Protein AF-A0A973FZB0-F1 (afdb_monomer_lite)

Structure (mmCIF, N/CA/C/O backbone):
data_AF-A0A973FZB0-F1
#
_entry.id   AF-A0A973FZB0-F1
#
loop_
_atom_site.group_PDB
_atom_site.id
_atom_site.type_symbol
_atom_site.label_atom_id
_atom_site.label_alt_id
_atom_site.label_comp_id
_atom_site.label_asym_id
_atom_site.label_entity_id
_atom_site.label_seq_id
_atom_site.pdbx_PDB_ins_code
_atom_site.Cartn_x
_atom_site.Cartn_y
_atom_site.Cartn_z
_atom_site.occupancy
_atom_site.B_iso_or_equiv
_atom_site.auth_seq_id
_atom_site.auth_comp_id
_atom_site.auth_asym_id
_atom_site.auth_atom_id
_atom_site.pdbx_PDB_model_num
ATOM 1 N N . MET A 1 1 ? -22.111 3.577 -3.383 1.00 82.19 1 MET A N 1
ATOM 2 C CA . MET A 1 1 ? -21.383 4.850 -3.561 1.00 82.19 1 MET A CA 1
ATOM 3 C C . MET A 1 1 ? -20.052 4.726 -2.842 1.00 82.19 1 MET A C 1
ATOM 5 O O . MET A 1 1 ? -20.058 4.265 -1.708 1.00 82.19 1 MET A O 1
ATOM 9 N N . SER A 1 2 ? -18.945 5.059 -3.497 1.00 91.62 2 SER A N 1
ATOM 10 C CA . SER A 1 2 ? -17.593 5.027 -2.928 1.00 91.62 2 SER A CA 1
ATOM 11 C C . SER A 1 2 ? -17.094 6.454 -2.695 1.00 91.62 2 SER A C 1
ATOM 13 O O . SER A 1 2 ? -17.331 7.338 -3.514 1.00 91.62 2 SER A O 1
ATOM 15 N N . LEU A 1 3 ? -16.424 6.681 -1.564 1.00 96.94 3 LEU A N 1
ATOM 16 C CA . LEU A 1 3 ? -15.695 7.917 -1.287 1.00 96.94 3 LEU A CA 1
ATOM 17 C C . LEU A 1 3 ? -14.242 7.720 -1.727 1.00 96.94 3 LEU A C 1
ATOM 19 O O . LEU A 1 3 ? -13.612 6.754 -1.305 1.00 96.94 3 LEU A O 1
ATOM 23 N N . VAL A 1 4 ? -13.715 8.634 -2.542 1.00 98.00 4 VAL A N 1
ATOM 24 C CA . VAL A 1 4 ? -12.314 8.616 -2.987 1.00 98.00 4 VAL A CA 1
ATOM 25 C C . VAL A 1 4 ? -11.580 9.790 -2.351 1.00 98.00 4 VAL A C 1
ATOM 27 O O . VAL A 1 4 ? -12.033 10.930 -2.447 1.00 98.00 4 VAL A O 1
ATOM 30 N N . LEU A 1 5 ? -10.455 9.506 -1.696 1.00 98.00 5 LEU A N 1
ATOM 31 C CA . LEU A 1 5 ? -9.609 10.496 -1.032 1.00 98.00 5 LEU A CA 1
ATOM 32 C C . LEU A 1 5 ? -8.213 10.475 -1.656 1.00 98.00 5 LEU A C 1
ATOM 34 O O . LEU A 1 5 ? -7.627 9.408 -1.815 1.00 98.00 5 LEU A O 1
ATOM 38 N N . ALA A 1 6 ? -7.669 11.651 -1.965 1.00 98.25 6 ALA A N 1
ATOM 39 C CA . ALA A 1 6 ? -6.297 11.804 -2.437 1.00 98.25 6 ALA A CA 1
ATOM 40 C C . ALA A 1 6 ? -5.509 12.680 -1.456 1.00 98.25 6 ALA A C 1
ATOM 42 O O . ALA A 1 6 ? -5.913 13.802 -1.146 1.00 98.25 6 ALA A O 1
ATOM 43 N N . VAL A 1 7 ? -4.387 12.161 -0.951 1.00 98.12 7 VAL A N 1
ATOM 44 C CA . VAL A 1 7 ? -3.570 12.823 0.075 1.00 98.12 7 VAL A CA 1
ATOM 45 C C . VAL A 1 7 ? -2.278 13.344 -0.554 1.00 98.12 7 VAL A C 1
ATOM 47 O O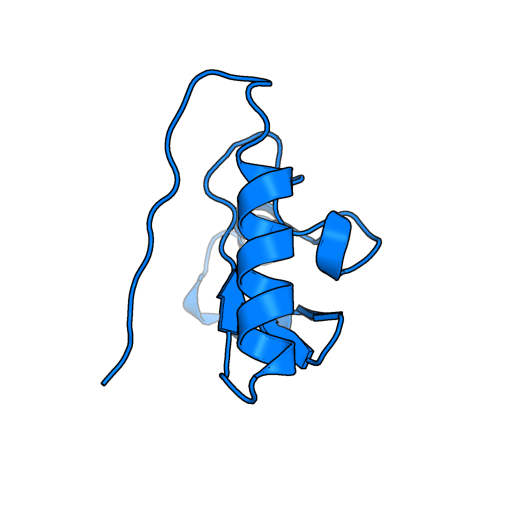 . VAL A 1 7 ? -1.416 12.572 -0.966 1.00 98.12 7 VAL A O 1
ATOM 50 N N . TYR A 1 8 ? -2.130 14.670 -0.599 1.00 97.81 8 TYR A N 1
ATOM 51 C CA . TYR A 1 8 ? -0.970 15.366 -1.169 1.00 97.81 8 TYR A CA 1
ATOM 52 C C . TYR A 1 8 ? -0.138 16.077 -0.098 1.00 97.81 8 TYR A C 1
ATOM 54 O O . TYR A 1 8 ? -0.547 16.222 1.052 1.00 97.81 8 TYR A O 1
ATOM 62 N N . GLY A 1 9 ? 1.061 16.521 -0.480 1.00 96.75 9 GLY A N 1
ATOM 63 C CA . GLY A 1 9 ? 1.977 17.238 0.404 1.00 96.75 9 GLY A CA 1
ATOM 64 C C . GLY A 1 9 ? 3.448 16.959 0.104 1.00 96.75 9 GLY A C 1
ATOM 65 O O . GLY A 1 9 ? 3.793 16.032 -0.637 1.00 96.75 9 GLY A O 1
ATOM 66 N N . LYS A 1 10 ? 4.329 17.756 0.716 1.00 96.62 10 LYS A N 1
ATOM 67 C CA . LYS A 1 10 ? 5.789 17.653 0.566 1.00 96.62 10 LYS A CA 1
ATOM 68 C C . LYS A 1 10 ? 6.308 16.249 0.926 1.00 96.62 10 LYS A C 1
ATOM 70 O O . LYS A 1 10 ? 5.692 15.510 1.700 1.00 96.62 10 LYS A O 1
ATOM 75 N N . GLY A 1 11 ? 7.458 15.866 0.372 1.00 95.75 11 GLY A N 1
ATOM 76 C CA . GLY A 1 11 ? 8.199 14.686 0.828 1.00 95.75 11 GLY A CA 1
ATOM 77 C C . GLY A 1 11 ? 8.479 14.758 2.335 1.00 95.75 11 GLY A C 1
ATOM 78 O O . GLY A 1 11 ? 8.856 15.812 2.845 1.00 95.75 11 GLY A O 1
ATOM 79 N N . GLY A 1 12 ? 8.234 13.661 3.054 1.00 95.44 12 GLY A N 1
ATOM 80 C CA . GLY A 1 12 ? 8.470 13.573 4.500 1.00 95.44 12 GLY A CA 1
ATOM 81 C C . GLY A 1 12 ? 7.443 14.267 5.406 1.00 95.44 12 GLY A C 1
ATOM 82 O O . GLY A 1 12 ? 7.599 14.208 6.617 1.00 95.44 12 GLY A O 1
ATOM 83 N N . ILE A 1 13 ? 6.375 14.879 4.873 1.00 97.88 13 ILE A N 1
ATOM 84 C CA . ILE A 1 13 ? 5.371 15.587 5.700 1.00 97.88 13 ILE A CA 1
ATOM 85 C C . ILE A 1 13 ? 4.425 14.653 6.483 1.00 97.88 13 ILE A C 1
ATOM 87 O O . ILE A 1 13 ? 3.628 15.123 7.284 1.00 97.88 13 ILE A O 1
ATOM 91 N N . GLY A 1 14 ? 4.484 13.339 6.234 1.00 97.44 14 GLY A N 1
ATOM 92 C CA . GLY A 1 14 ? 3.641 12.345 6.913 1.00 97.44 14 GLY A CA 1
ATOM 93 C C . GLY A 1 14 ? 2.429 11.840 6.121 1.00 97.44 14 GLY A C 1
ATOM 94 O O . GLY A 1 14 ? 1.530 11.267 6.721 1.00 97.44 14 GLY A O 1
ATOM 95 N N . LYS A 1 15 ? 2.392 11.993 4.786 1.00 98.31 15 LYS A N 1
ATOM 96 C CA . LYS A 1 15 ? 1.269 11.525 3.938 1.00 98.31 15 LYS A CA 1
ATOM 97 C C . LYS A 1 15 ? 0.894 10.058 4.175 1.00 98.31 15 LYS A C 1
ATOM 99 O O . LYS A 1 15 ? -0.274 9.769 4.417 1.00 98.31 15 LYS A O 1
ATOM 104 N N . SER A 1 16 ? 1.873 9.153 4.128 1.00 97.75 16 SER A N 1
ATOM 105 C CA . SER A 1 16 ? 1.667 7.713 4.339 1.00 97.75 16 SER A CA 1
ATOM 106 C C . SER A 1 16 ? 1.154 7.427 5.751 1.00 97.75 16 SER A C 1
ATOM 108 O O . SER A 1 16 ? 0.182 6.698 5.922 1.00 97.75 16 SER A O 1
ATOM 110 N N . THR A 1 17 ? 1.730 8.090 6.760 1.00 98.19 17 THR A N 1
ATOM 111 C CA . THR A 1 17 ? 1.297 7.989 8.161 1.00 98.19 17 THR A CA 1
ATOM 112 C C . THR A 1 17 ? -0.158 8.417 8.332 1.00 98.19 17 THR A C 1
ATOM 114 O O . THR A 1 17 ? -0.946 7.702 8.950 1.00 98.19 17 THR A O 1
ATOM 117 N N . THR A 1 18 ? -0.537 9.567 7.773 1.00 98.50 18 THR A N 1
ATOM 118 C CA . THR A 1 18 ? -1.912 10.070 7.833 1.00 98.50 18 THR A CA 1
ATOM 119 C C . THR A 1 18 ? -2.869 9.155 7.074 1.00 98.50 18 THR A C 1
ATOM 121 O O . THR A 1 18 ? -3.920 8.814 7.608 1.00 98.50 18 THR A O 1
ATOM 124 N N . SER A 1 19 ? -2.495 8.710 5.873 1.00 98.50 19 SER A N 1
ATOM 125 C CA . SER A 1 19 ? -3.335 7.844 5.033 1.00 98.50 19 SER A CA 1
ATOM 126 C C . SER A 1 19 ? -3.612 6.504 5.714 1.00 98.50 19 SER A C 1
ATOM 128 O O . SER A 1 19 ? -4.773 6.140 5.862 1.00 98.50 19 SER A O 1
ATOM 130 N N . ALA A 1 20 ? -2.581 5.841 6.249 1.00 98.25 20 ALA A N 1
ATOM 131 C CA . ALA A 1 20 ? -2.722 4.587 6.989 1.00 98.25 20 ALA A CA 1
ATOM 132 C C . ALA A 1 20 ? -3.661 4.708 8.200 1.00 98.25 20 ALA A C 1
ATOM 134 O O . ALA A 1 20 ? -4.511 3.848 8.423 1.00 98.25 20 ALA A O 1
ATOM 135 N N . ASN A 1 21 ? -3.552 5.798 8.967 1.00 98.56 21 ASN A N 1
ATOM 136 C CA . ASN A 1 21 ? -4.410 6.013 10.134 1.00 98.56 21 ASN A CA 1
ATOM 137 C C . ASN A 1 21 ? -5.853 6.379 9.754 1.00 98.56 21 ASN A C 1
ATOM 139 O O . ASN A 1 21 ? -6.782 5.949 10.437 1.00 98.56 21 ASN A O 1
ATOM 143 N N . ILE A 1 22 ? -6.068 7.124 8.663 1.00 98.50 22 ILE A N 1
ATOM 144 C CA . ILE A 1 22 ? -7.414 7.363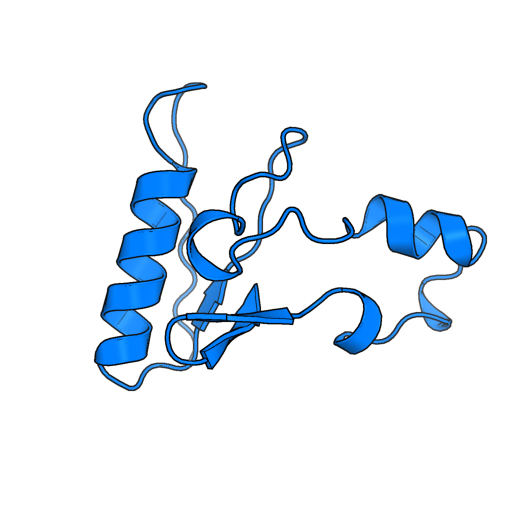 8.117 1.00 98.50 22 ILE A CA 1
ATOM 145 C C . ILE A 1 22 ? -8.036 6.033 7.679 1.00 98.50 22 ILE A C 1
ATOM 147 O O . ILE A 1 22 ? -9.169 5.739 8.062 1.00 98.50 22 ILE A O 1
ATOM 151 N N . SER A 1 23 ? -7.288 5.210 6.941 1.00 98.62 23 SER A N 1
ATOM 152 C CA . SER A 1 23 ? -7.728 3.884 6.500 1.00 98.62 23 SER A CA 1
ATOM 153 C C . SER A 1 23 ? -8.103 2.989 7.681 1.00 98.62 23 SER A C 1
ATOM 155 O O . SER A 1 23 ? -9.197 2.428 7.701 1.00 98.62 23 SER A O 1
ATOM 157 N N . ALA A 1 24 ? -7.256 2.931 8.713 1.00 98.56 24 ALA A N 1
ATOM 158 C CA . ALA A 1 24 ? -7.532 2.200 9.949 1.00 98.56 24 ALA A CA 1
ATOM 159 C C . ALA A 1 24 ? -8.787 2.710 10.666 1.00 98.56 24 ALA A C 1
ATOM 161 O O . ALA A 1 24 ? -9.642 1.914 11.053 1.00 98.56 24 ALA A O 1
ATOM 162 N N . ALA A 1 25 ? -8.947 4.028 10.806 1.00 98.62 25 ALA A N 1
ATOM 163 C CA . ALA A 1 25 ? -10.117 4.613 11.452 1.00 98.62 25 ALA A CA 1
ATOM 164 C C . ALA A 1 25 ? -11.422 4.305 10.697 1.00 98.62 25 ALA A C 1
ATOM 166 O O . ALA A 1 25 ? -12.452 4.059 11.327 1.00 98.62 25 ALA A O 1
ATOM 167 N N . LEU A 1 26 ? -11.392 4.305 9.361 1.00 98.44 26 LEU A N 1
ATOM 168 C CA . LEU A 1 26 ? -12.539 3.952 8.522 1.00 98.44 26 LEU A CA 1
ATOM 169 C C . LEU A 1 26 ? -12.862 2.454 8.609 1.00 98.44 26 LEU A C 1
ATOM 171 O O . LEU A 1 26 ? -14.025 2.097 8.807 1.00 98.44 26 LEU A O 1
ATOM 175 N N . ALA A 1 27 ? -11.850 1.588 8.538 1.00 98.38 27 ALA A N 1
ATOM 176 C CA . ALA A 1 27 ? -12.022 0.141 8.654 1.00 98.38 27 ALA A CA 1
ATOM 177 C C . ALA A 1 27 ? -12.589 -0.267 10.022 1.00 98.38 27 ALA A C 1
ATOM 179 O O . ALA A 1 27 ? -13.556 -1.022 10.096 1.00 98.38 27 ALA A O 1
ATOM 180 N N . LEU A 1 28 ? -12.083 0.322 11.113 1.00 98.44 28 LEU A N 1
ATOM 181 C CA . LEU A 1 28 ? -12.616 0.114 12.466 1.00 98.44 28 LEU A CA 1
ATOM 182 C C . LEU A 1 28 ? -14.063 0.611 12.633 1.00 98.44 28 LEU A C 1
ATOM 184 O O . LEU A 1 28 ? -14.771 0.155 13.527 1.00 98.44 28 LEU A O 1
ATOM 188 N N . LYS A 1 29 ? -14.527 1.519 11.767 1.00 98.19 29 LYS A N 1
ATOM 189 C CA . LYS A 1 29 ? -15.932 1.955 11.685 1.00 98.19 29 LYS A CA 1
ATOM 190 C C . LYS A 1 29 ? -16.787 1.073 10.763 1.00 98.19 29 LYS A C 1
ATOM 192 O O . LYS A 1 29 ? -17.938 1.412 10.504 1.00 98.19 29 LYS A O 1
ATOM 197 N N . GLY A 1 30 ? -16.246 -0.044 10.276 1.00 97.69 30 GLY A N 1
ATOM 198 C CA . GLY A 1 30 ? -16.940 -1.009 9.425 1.00 97.69 30 GLY A CA 1
ATOM 199 C C . GLY A 1 30 ? -16.920 -0.676 7.932 1.00 97.69 30 GLY A C 1
ATOM 200 O O . GLY A 1 30 ? -17.616 -1.334 7.158 1.00 97.69 30 GLY A O 1
ATOM 201 N N . ALA A 1 31 ? -16.153 0.331 7.500 1.00 98.12 31 ALA A N 1
ATOM 202 C CA . ALA A 1 31 ? -16.002 0.622 6.080 1.00 98.12 31 ALA A CA 1
ATOM 203 C C . ALA A 1 31 ? -15.062 -0.390 5.409 1.00 98.12 31 ALA A C 1
ATOM 205 O O . ALA A 1 31 ? -14.053 -0.795 5.980 1.00 98.12 31 ALA A O 1
ATOM 206 N N . LYS A 1 32 ? -15.355 -0.747 4.155 1.00 98.31 32 LYS A N 1
ATOM 207 C CA . LYS A 1 32 ? -14.377 -1.413 3.284 1.00 98.31 32 LYS A CA 1
ATOM 208 C C . LYS A 1 32 ? -13.426 -0.354 2.733 1.00 98.31 32 LYS A C 1
ATOM 210 O O . LYS A 1 32 ? -13.895 0.644 2.184 1.00 98.31 32 LYS A O 1
ATOM 215 N N . VAL A 1 33 ? -12.122 -0.563 2.893 1.00 98.56 33 VAL A N 1
ATOM 216 C CA . VAL A 1 33 ? -11.087 0.418 2.547 1.00 98.56 33 VAL A CA 1
ATOM 217 C C . VAL A 1 33 ? -10.045 -0.227 1.643 1.00 98.56 33 VAL A C 1
ATOM 219 O O . VAL A 1 33 ? -9.563 -1.311 1.956 1.00 98.56 33 VAL A O 1
ATOM 222 N N . LEU A 1 34 ? -9.699 0.479 0.566 1.00 98.12 34 LEU A N 1
ATOM 223 C CA . LEU A 1 34 ? -8.553 0.211 -0.299 1.00 98.12 34 LEU A CA 1
ATOM 224 C C . LEU A 1 34 ? -7.599 1.407 -0.204 1.00 98.12 34 LEU A C 1
ATOM 226 O O . LEU A 1 34 ? -8.015 2.538 -0.468 1.00 98.12 34 LEU A O 1
ATOM 230 N N . GLN A 1 35 ? -6.344 1.169 0.168 1.00 98.38 35 GLN A N 1
ATOM 231 C CA . GLN A 1 35 ? -5.296 2.185 0.211 1.00 98.38 35 GLN A CA 1
ATOM 232 C C . GLN A 1 35 ? -4.279 1.935 -0.901 1.00 98.38 35 GLN A C 1
ATOM 234 O O . GLN A 1 35 ? -3.600 0.923 -0.896 1.00 98.38 35 GLN A O 1
ATOM 239 N N . ILE A 1 36 ? -4.123 2.897 -1.813 1.00 97.94 36 ILE A N 1
ATOM 240 C CA . ILE A 1 36 ? -3.191 2.794 -2.944 1.00 97.94 36 ILE A CA 1
ATOM 241 C C . ILE A 1 36 ? -1.988 3.709 -2.697 1.00 97.94 36 ILE A C 1
ATOM 243 O O . ILE A 1 36 ? -2.141 4.907 -2.439 1.00 97.94 36 ILE A O 1
ATOM 247 N N . GLY A 1 37 ? -0.779 3.153 -2.769 1.00 97.06 37 GLY A N 1
ATOM 248 C CA . GLY A 1 37 ? 0.461 3.927 -2.783 1.00 97.06 37 GLY A CA 1
ATOM 249 C C . GLY A 1 37 ? 0.763 4.484 -4.175 1.00 97.06 37 GLY A C 1
ATOM 250 O O . GLY A 1 37 ? 0.914 3.720 -5.119 1.00 97.06 37 GLY A O 1
ATOM 251 N N . CYS A 1 38 ? 0.905 5.806 -4.296 1.00 96.75 38 CYS A N 1
ATOM 252 C CA . CYS A 1 38 ? 1.221 6.489 -5.562 1.00 96.75 38 CYS A CA 1
ATOM 253 C C . CYS A 1 38 ? 2.575 7.222 -5.510 1.00 96.75 38 CYS A C 1
ATOM 255 O O . CYS A 1 38 ? 2.713 8.319 -6.049 1.00 96.75 38 CYS A O 1
ATOM 257 N N . ASP A 1 39 ? 3.553 6.664 -4.795 1.00 95.00 39 ASP A N 1
ATOM 258 C CA . ASP A 1 39 ? 4.879 7.261 -4.596 1.00 95.00 39 ASP A CA 1
ATOM 259 C C . ASP A 1 39 ? 5.964 6.208 -4.893 1.00 95.00 39 ASP A C 1
ATOM 261 O O . ASP A 1 39 ? 5.837 5.085 -4.396 1.00 95.00 39 ASP A O 1
ATOM 265 N N . PRO A 1 40 ? 7.032 6.541 -5.649 1.00 92.94 40 PRO A N 1
ATOM 266 C CA . PRO A 1 40 ? 8.141 5.623 -5.929 1.00 92.94 40 PRO A CA 1
ATOM 267 C C . PRO A 1 40 ? 8.805 5.024 -4.684 1.00 92.94 40 PRO A C 1
ATOM 269 O O . PRO A 1 40 ? 9.445 3.984 -4.781 1.00 92.94 40 PRO A O 1
ATOM 272 N N . LYS A 1 41 ? 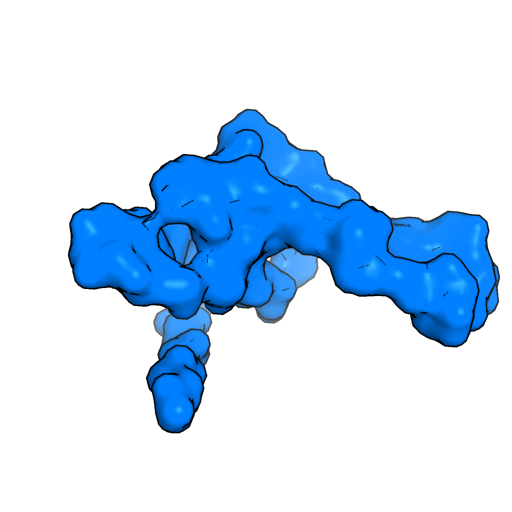8.658 5.653 -3.509 1.00 93.88 41 LYS A N 1
ATOM 273 C CA . LYS A 1 41 ? 9.157 5.120 -2.234 1.00 93.88 41 LYS A CA 1
ATOM 274 C C . LYS A 1 41 ? 8.429 3.847 -1.770 1.00 93.88 41 LYS A C 1
ATOM 276 O O . LYS A 1 41 ? 8.946 3.160 -0.898 1.00 93.88 41 LYS A O 1
ATOM 281 N N . HIS A 1 42 ? 7.234 3.569 -2.303 1.00 94.38 42 HIS A N 1
ATOM 282 C CA . HIS A 1 42 ? 6.449 2.340 -2.098 1.00 94.38 42 HIS A CA 1
ATOM 283 C C . HIS A 1 42 ? 6.221 1.901 -0.627 1.00 94.38 42 HIS A C 1
ATOM 285 O O . HIS A 1 42 ? 5.949 0.737 -0.345 1.00 94.38 42 HIS A O 1
ATOM 291 N N . ASP A 1 43 ? 6.277 2.829 0.334 1.00 96.44 43 ASP A N 1
ATOM 292 C CA . ASP A 1 43 ? 6.110 2.559 1.773 1.00 96.44 43 ASP A CA 1
ATOM 293 C C . ASP A 1 43 ? 4.748 3.020 2.328 1.00 96.44 43 ASP A C 1
ATOM 295 O O . ASP A 1 43 ? 4.546 3.076 3.542 1.00 96.44 43 ASP A O 1
ATOM 299 N N . SER A 1 44 ? 3.799 3.365 1.447 1.00 97.12 44 SER A N 1
ATOM 300 C CA . SER A 1 44 ? 2.482 3.902 1.826 1.00 97.12 44 SER A CA 1
ATOM 301 C C . SER A 1 44 ? 1.672 2.930 2.686 1.00 97.12 44 SER A C 1
ATOM 303 O O . SER A 1 44 ? 1.053 3.333 3.671 1.00 97.12 44 SER A O 1
ATOM 305 N N . THR A 1 45 ? 1.684 1.651 2.314 1.00 97.44 45 THR A N 1
ATOM 306 C CA . THR A 1 45 ? 0.863 0.585 2.902 1.00 97.44 45 THR A CA 1
ATOM 307 C C . THR A 1 45 ? 1.613 -0.231 3.954 1.00 97.44 45 THR A C 1
ATOM 309 O O . THR A 1 45 ? 0.981 -0.912 4.758 1.00 97.44 45 THR A O 1
ATOM 312 N N . PHE A 1 46 ? 2.937 -0.070 4.063 1.00 97.44 46 PHE A N 1
ATOM 313 C CA . PHE A 1 46 ? 3.756 -0.700 5.104 1.00 97.44 46 PHE A CA 1
ATOM 314 C C . PHE A 1 46 ? 3.163 -0.579 6.526 1.00 97.44 46 PHE A C 1
ATOM 316 O O . PHE A 1 46 ? 3.144 -1.584 7.238 1.00 97.44 46 PHE A O 1
ATOM 323 N N . PRO A 1 47 ? 2.624 0.579 6.971 1.00 97.25 47 PRO A N 1
ATOM 324 C CA . PRO A 1 47 ? 2.064 0.694 8.318 1.00 97.25 47 PRO A CA 1
ATOM 325 C C . PRO A 1 47 ? 0.827 -0.180 8.576 1.00 97.25 47 PRO A C 1
ATOM 327 O O . PRO A 1 47 ? 0.521 -0.442 9.736 1.00 97.25 47 PRO A O 1
ATOM 330 N N . ILE A 1 48 ? 0.103 -0.598 7.529 1.00 97.81 48 ILE A N 1
ATOM 331 C CA . ILE A 1 48 ? -1.090 -1.450 7.656 1.00 97.81 48 ILE A CA 1
ATOM 332 C C . ILE A 1 48 ? -0.795 -2.921 7.350 1.00 97.81 48 ILE A C 1
ATOM 334 O O . ILE A 1 48 ? -1.433 -3.781 7.948 1.00 97.81 48 ILE A O 1
ATOM 338 N N . THR A 1 49 ? 0.157 -3.232 6.469 1.00 96.75 49 THR A N 1
ATOM 339 C CA . THR A 1 49 ? 0.501 -4.619 6.098 1.00 96.75 49 THR A CA 1
ATOM 340 C C . THR A 1 49 ? 1.652 -5.196 6.918 1.00 96.75 49 THR A C 1
ATOM 342 O O . THR A 1 49 ? 1.795 -6.412 7.016 1.00 96.75 49 THR A O 1
ATOM 345 N N . GLY A 1 50 ? 2.477 -4.345 7.535 1.00 95.88 50 GLY A N 1
ATOM 346 C CA . GLY A 1 50 ? 3.639 -4.753 8.327 1.00 95.88 50 GLY A CA 1
ATOM 347 C C . GLY A 1 50 ? 4.842 -5.216 7.499 1.00 95.88 50 GLY A C 1
ATOM 348 O O . GLY A 1 50 ? 5.841 -5.646 8.074 1.00 95.88 50 GLY A O 1
ATOM 349 N N . LYS A 1 51 ? 4.778 -5.123 6.166 1.00 94.56 51 LYS A N 1
ATOM 350 C CA . LYS A 1 51 ? 5.872 -5.460 5.245 1.00 94.56 51 LYS A CA 1
ATOM 351 C C . LYS A 1 51 ? 5.839 -4.569 4.004 1.00 94.56 51 LYS A C 1
ATOM 353 O O . LYS A 1 51 ? 4.829 -3.937 3.707 1.00 94.56 51 LYS A O 1
ATOM 358 N N . LEU A 1 52 ? 6.964 -4.491 3.298 1.00 95.19 52 LEU A N 1
ATOM 359 C CA . LEU A 1 52 ? 7.005 -3.859 1.981 1.00 95.19 52 LEU A CA 1
ATOM 360 C C . LEU A 1 52 ? 6.372 -4.831 0.986 1.00 95.19 52 LEU A C 1
ATOM 362 O O . LEU A 1 52 ? 6.853 -5.953 0.833 1.00 95.19 52 LEU A O 1
ATOM 366 N N . GLN A 1 53 ? 5.254 -4.422 0.398 1.00 93.69 53 GLN A N 1
ATOM 367 C CA . GLN A 1 53 ? 4.530 -5.227 -0.579 1.00 93.69 53 GLN A CA 1
ATOM 368 C C . GLN A 1 53 ? 5.240 -5.207 -1.927 1.00 93.69 53 GLN A C 1
ATOM 370 O O . GLN A 1 53 ? 5.938 -4.242 -2.248 1.00 93.69 53 GLN A O 1
ATOM 375 N N . LYS A 1 54 ? 4.999 -6.257 -2.717 1.00 94.19 54 LYS A N 1
ATOM 376 C CA . LYS A 1 54 ? 5.326 -6.257 -4.141 1.00 94.19 54 LYS A CA 1
ATOM 377 C C . LYS A 1 54 ? 4.591 -5.094 -4.805 1.00 94.19 54 LYS A C 1
ATOM 379 O O . LYS A 1 54 ? 3.392 -4.904 -4.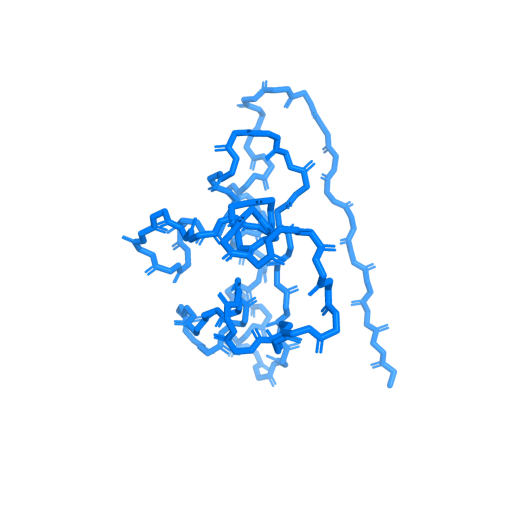609 1.00 94.19 54 LYS A O 1
ATOM 384 N N . THR A 1 55 ? 5.320 -4.289 -5.558 1.00 96.75 55 THR A N 1
ATOM 385 C CA . THR A 1 55 ? 4.763 -3.166 -6.304 1.00 96.75 55 THR A CA 1
ATOM 386 C C . THR A 1 55 ? 4.102 -3.647 -7.594 1.00 96.75 55 THR A C 1
ATOM 388 O O . THR A 1 55 ? 4.431 -4.699 -8.138 1.00 96.75 55 THR A O 1
ATOM 391 N N . VAL A 1 56 ? 3.199 -2.832 -8.142 1.00 96.69 56 VAL A N 1
ATOM 392 C CA . VAL A 1 56 ? 2.552 -3.132 -9.432 1.00 96.69 56 VAL A CA 1
ATOM 393 C C . VAL A 1 56 ? 3.579 -3.266 -10.558 1.00 96.69 56 VAL A C 1
ATOM 395 O O . VAL A 1 56 ? 3.405 -4.091 -11.446 1.00 96.69 56 VAL A O 1
ATOM 398 N N . ILE A 1 57 ? 4.656 -2.473 -10.526 1.00 96.88 57 ILE A N 1
ATOM 399 C CA . ILE A 1 57 ? 5.685 -2.524 -11.567 1.00 96.88 57 ILE A CA 1
ATOM 400 C C . ILE A 1 57 ? 6.511 -3.815 -11.494 1.00 96.88 57 ILE A C 1
ATOM 402 O O . ILE A 1 57 ? 6.788 -4.393 -12.536 1.00 96.88 57 ILE A O 1
ATOM 406 N N . GLU A 1 58 ? 6.820 -4.307 -10.290 1.00 96.44 58 GLU A N 1
ATOM 407 C CA . GLU A 1 58 ? 7.493 -5.602 -10.101 1.00 96.44 58 GLU A CA 1
ATOM 408 C C . GLU A 1 58 ? 6.599 -6.764 -10.554 1.00 96.44 58 GLU A C 1
ATOM 410 O O . GLU A 1 58 ? 7.069 -7.669 -11.233 1.00 96.44 58 GLU A O 1
ATOM 415 N N . ALA A 1 59 ? 5.299 -6.726 -10.237 1.00 96.81 59 ALA A N 1
ATOM 416 C CA . ALA A 1 59 ? 4.356 -7.744 -10.705 1.00 96.81 59 ALA A CA 1
ATOM 417 C C . ALA A 1 59 ? 4.235 -7.760 -12.238 1.00 96.81 59 ALA A C 1
ATOM 419 O O . ALA A 1 59 ? 4.183 -8.827 -12.839 1.00 96.81 59 ALA A O 1
ATOM 420 N N . LEU A 1 60 ? 4.231 -6.587 -12.881 1.00 97.94 60 LEU A N 1
ATOM 421 C CA . LEU A 1 60 ? 4.235 -6.488 -14.342 1.00 97.94 60 LEU A CA 1
ATOM 422 C C . LEU A 1 60 ? 5.533 -7.019 -14.954 1.00 97.94 60 LEU A C 1
ATOM 424 O O . LEU A 1 60 ? 5.480 -7.674 -15.989 1.00 97.94 60 LEU A O 1
ATOM 428 N N . GLU A 1 61 ? 6.681 -6.764 -14.330 1.00 98.00 61 GLU A N 1
ATOM 429 C CA . GLU A 1 61 ? 7.974 -7.264 -14.807 1.00 98.00 61 GLU A CA 1
ATOM 430 C C . GLU A 1 61 ? 8.034 -8.803 -14.806 1.00 98.00 61 GLU A C 1
ATOM 432 O O . GLU A 1 61 ? 8.590 -9.394 -15.731 1.00 98.00 61 GLU A O 1
ATOM 437 N N . GLU A 1 62 ? 7.401 -9.468 -13.833 1.00 97.12 62 GLU A N 1
ATOM 438 C CA . GLU A 1 62 ? 7.332 -10.938 -13.757 1.00 97.12 62 GLU A CA 1
ATOM 439 C C . GLU A 1 62 ? 6.573 -11.588 -14.929 1.00 97.12 62 GLU A C 1
ATOM 441 O O . GLU A 1 62 ? 6.829 -12.752 -15.242 1.00 97.12 62 GLU A O 1
ATOM 446 N N . VAL A 1 63 ? 5.681 -10.844 -15.590 1.00 97.38 63 VAL A N 1
ATOM 447 C CA . VAL A 1 63 ? 4.859 -11.303 -16.727 1.00 97.38 63 VAL A CA 1
ATOM 448 C C . VAL A 1 63 ? 5.219 -10.599 -18.041 1.00 97.38 63 VAL A C 1
ATOM 450 O O . VAL A 1 63 ? 4.386 -10.481 -18.933 1.00 97.38 63 VAL A O 1
ATOM 453 N N . ASP A 1 64 ? 6.438 -10.060 -18.164 1.00 97.56 64 ASP A N 1
ATOM 454 C CA . ASP A 1 64 ? 6.890 -9.292 -19.342 1.00 97.56 64 ASP A CA 1
ATOM 455 C C . ASP A 1 64 ? 5.883 -8.201 -19.774 1.00 97.56 64 ASP A C 1
ATOM 457 O O . ASP A 1 64 ? 5.599 -7.979 -20.949 1.00 97.56 64 ASP A O 1
ATOM 461 N N . PHE A 1 65 ? 5.304 -7.516 -18.783 1.00 97.12 65 PHE A N 1
ATOM 462 C CA . PHE A 1 65 ? 4.321 -6.439 -18.930 1.00 97.12 65 PHE A CA 1
ATOM 463 C C . PHE A 1 65 ? 2.983 -6.838 -19.583 1.00 97.12 65 PHE A C 1
ATOM 465 O O . PHE A 1 65 ? 2.176 -5.960 -19.914 1.00 97.12 65 PHE A O 1
ATOM 472 N N . HIS A 1 66 ? 2.684 -8.134 -19.686 1.00 96.81 66 HIS A N 1
ATOM 473 C CA . HIS A 1 66 ? 1.373 -8.654 -20.073 1.00 96.81 66 HIS A CA 1
ATOM 474 C C . HIS A 1 66 ? 0.370 -8.559 -18.913 1.00 96.81 66 HIS A C 1
ATOM 476 O O . HIS A 1 66 ? 0.116 -9.515 -18.187 1.00 96.81 66 HIS A O 1
ATOM 482 N N . HIS A 1 67 ? -0.218 -7.373 -18.717 1.00 94.69 67 HIS A N 1
ATOM 483 C CA . HIS A 1 67 ? -1.159 -7.091 -17.618 1.00 94.69 67 HIS A CA 1
ATOM 484 C C . HIS A 1 67 ? -2.377 -8.031 -17.546 1.00 94.69 67 HIS A C 1
ATOM 486 O O . HIS A 1 67 ? -2.971 -8.182 -16.482 1.00 94.69 67 HIS A O 1
ATOM 492 N N . GLU A 1 68 ? -2.761 -8.646 -18.663 1.00 97.12 68 GLU A N 1
ATOM 493 C CA . GLU A 1 68 ? -3.825 -9.641 -18.767 1.00 97.12 68 GLU A CA 1
ATOM 494 C C . GLU A 1 68 ? -3.519 -10.950 -18.022 1.00 97.12 68 GLU A C 1
ATOM 496 O O . GLU A 1 68 ? -4.443 -11.711 -17.731 1.00 97.12 68 GLU A O 1
ATOM 501 N N . GLU A 1 69 ? -2.248 -11.199 -17.696 1.00 96.44 69 GLU A N 1
ATOM 502 C CA . GLU A 1 69 ? -1.801 -12.345 -16.899 1.00 96.44 69 GLU A CA 1
ATOM 503 C C . GLU A 1 69 ? -1.866 -12.078 -15.388 1.00 96.44 69 GLU A C 1
ATOM 505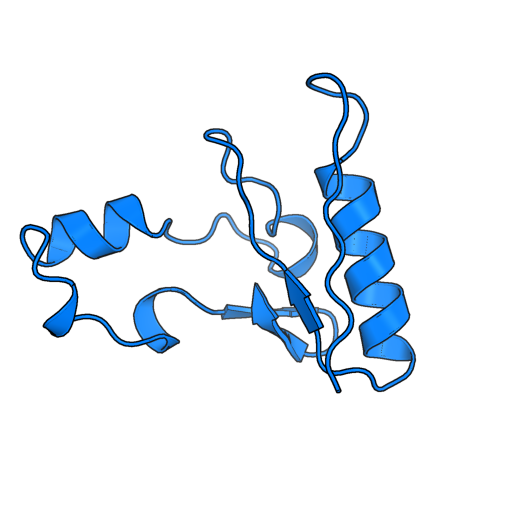 O O . GLU A 1 69 ? -1.716 -13.008 -14.598 1.00 96.44 69 GLU A O 1
ATOM 510 N N . LEU A 1 70 ? -2.125 -10.829 -14.977 1.00 96.94 70 LEU A N 1
ATOM 511 C CA . LEU A 1 70 ? -2.232 -10.442 -13.574 1.00 96.94 70 LEU A CA 1
ATOM 512 C C . LEU A 1 70 ? -3.682 -10.403 -13.094 1.00 96.94 70 LEU A C 1
ATOM 514 O O . LEU A 1 70 ? -4.604 -9.931 -13.763 1.00 96.94 70 LEU A O 1
ATOM 518 N N . SER A 1 71 ? -3.858 -10.819 -11.851 1.00 96.06 71 SER A N 1
ATOM 519 C CA . SER A 1 71 ? -5.071 -10.680 -11.067 1.00 96.06 71 SER A CA 1
ATOM 520 C C . SER A 1 71 ? -4.859 -9.674 -9.924 1.00 96.06 71 SER A C 1
ATOM 522 O O . SER A 1 71 ? -3.729 -9.395 -9.519 1.00 96.06 71 SER A O 1
ATOM 524 N N . PRO A 1 72 ? -5.934 -9.121 -9.334 1.00 93.50 72 PRO A N 1
ATOM 525 C CA . PRO A 1 72 ? -5.808 -8.275 -8.147 1.00 93.50 72 PRO A CA 1
ATOM 526 C C . PRO A 1 72 ? -5.117 -8.977 -6.970 1.00 93.50 72 PRO A C 1
ATOM 528 O O . PRO A 1 72 ? -4.483 -8.316 -6.156 1.00 93.50 72 PRO A O 1
ATOM 531 N N . GLU A 1 73 ? -5.232 -10.303 -6.880 1.00 93.94 73 GLU A N 1
ATOM 532 C CA . GLU A 1 73 ? -4.652 -11.115 -5.804 1.00 93.94 73 GLU A CA 1
ATOM 533 C C . GLU A 1 73 ? -3.116 -11.156 -5.863 1.00 93.94 73 GLU A C 1
ATOM 535 O O . GLU A 1 73 ? -2.477 -11.424 -4.8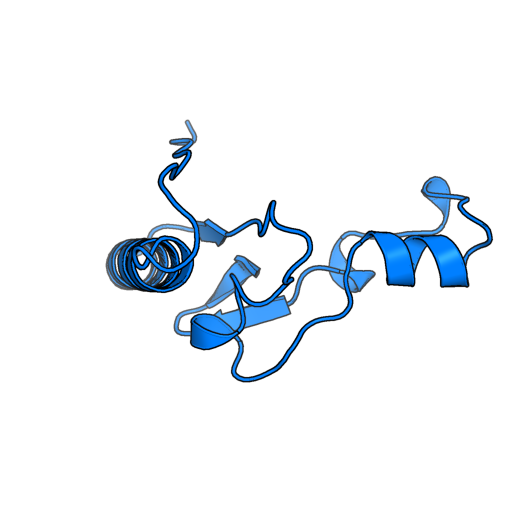48 1.00 93.94 73 GLU A O 1
ATOM 540 N N . ASP A 1 74 ? -2.522 -10.815 -7.011 1.00 94.56 74 ASP A N 1
ATOM 541 C CA . ASP A 1 74 ? -1.068 -10.762 -7.195 1.00 94.56 74 ASP A CA 1
ATOM 542 C C . ASP A 1 74 ? -0.429 -9.497 -6.598 1.00 94.56 74 ASP A C 1
ATOM 544 O O . ASP A 1 74 ? 0.787 -9.445 -6.402 1.00 94.56 74 ASP A O 1
ATOM 548 N N . ILE A 1 75 ? -1.240 -8.470 -6.309 1.00 94.62 75 ILE A N 1
ATOM 549 C CA . ILE A 1 75 ? -0.770 -7.145 -5.870 1.00 94.62 75 ILE A CA 1
ATOM 550 C C . ILE A 1 75 ? -1.489 -6.598 -4.630 1.00 94.62 75 ILE A C 1
ATOM 552 O O . ILE A 1 75 ? -0.946 -5.714 -3.972 1.00 94.62 75 ILE A O 1
ATOM 556 N N . ILE A 1 76 ? -2.687 -7.092 -4.300 1.00 95.62 76 ILE A N 1
ATOM 557 C CA . ILE A 1 76 ? -3.456 -6.652 -3.128 1.00 95.62 76 ILE A CA 1
ATOM 558 C C . ILE A 1 76 ? -3.199 -7.595 -1.961 1.00 95.62 76 ILE A C 1
ATOM 560 O O . ILE A 1 76 ? -3.393 -8.806 -2.064 1.00 95.62 76 ILE A O 1
ATOM 564 N N . GLU A 1 77 ? -2.882 -7.027 -0.802 1.00 95.00 77 GLU A N 1
ATOM 565 C CA . GLU A 1 77 ? -2.803 -7.783 0.440 1.00 95.00 77 GLU A CA 1
ATOM 566 C C . GLU A 1 77 ? -3.718 -7.224 1.526 1.00 95.00 77 GLU A C 1
ATOM 568 O O . GLU A 1 77 ? -3.978 -6.025 1.638 1.00 95.00 77 GLU A O 1
ATOM 573 N N . LYS A 1 78 ? -4.184 -8.125 2.395 1.00 96.88 78 LYS A N 1
ATOM 574 C CA . LYS A 1 78 ? -4.977 -7.755 3.566 1.00 96.88 78 LYS A CA 1
ATOM 575 C C . LYS A 1 78 ? -4.075 -7.274 4.697 1.00 96.88 78 LYS A C 1
ATOM 577 O O . LYS A 1 78 ? -3.309 -8.047 5.267 1.00 96.88 78 LYS A O 1
ATOM 582 N N . GLY A 1 79 ? -4.231 -6.007 5.060 1.00 96.94 79 GLY A N 1
ATOM 583 C CA . GLY A 1 79 ? -3.602 -5.391 6.220 1.00 96.94 79 GLY A CA 1
ATOM 584 C C . GLY A 1 79 ? -4.489 -5.368 7.469 1.00 96.94 79 GLY A C 1
ATOM 585 O O . GLY A 1 79 ? -5.517 -6.046 7.582 1.00 96.94 79 GLY A O 1
ATOM 586 N N . PHE A 1 80 ? -4.077 -4.537 8.427 1.00 98.12 80 PHE A N 1
ATOM 587 C CA . PHE A 1 80 ? -4.780 -4.261 9.676 1.00 98.12 80 PHE A CA 1
ATOM 588 C C . PHE A 1 80 ? -6.278 -4.015 9.449 1.00 98.12 80 PHE A C 1
ATOM 590 O O . PHE A 1 80 ? -6.669 -3.292 8.537 1.00 98.12 80 PHE A O 1
ATOM 597 N N . ALA A 1 81 ? -7.125 -4.612 10.293 1.00 97.62 81 ALA A N 1
ATOM 598 C CA . ALA A 1 81 ? -8.586 -4.502 10.217 1.00 97.62 81 ALA A CA 1
ATOM 599 C C . ALA A 1 81 ? -9.200 -4.856 8.838 1.00 97.62 81 ALA A C 1
ATOM 601 O O . ALA A 1 81 ? -10.312 -4.430 8.533 1.00 97.62 81 ALA A O 1
ATOM 602 N N . GLY A 1 82 ? -8.504 -5.652 8.015 1.00 97.44 82 GLY A N 1
ATOM 603 C CA . GLY A 1 82 ? -8.998 -6.114 6.715 1.00 97.44 82 GLY A CA 1
ATOM 604 C C . GLY A 1 82 ? -8.930 -5.075 5.592 1.00 97.44 82 GLY A C 1
ATOM 605 O O . GLY A 1 82 ? -9.591 -5.274 4.568 1.00 97.44 82 GLY A O 1
ATOM 606 N N . ILE A 1 83 ? -8.160 -3.994 5.783 1.00 98.50 83 ILE A N 1
ATOM 607 C CA . ILE A 1 83 ? -7.867 -2.994 4.745 1.00 98.50 83 ILE A CA 1
ATOM 608 C C . ILE A 1 83 ? -7.143 -3.684 3.588 1.00 98.50 83 ILE A C 1
ATOM 610 O O . ILE A 1 83 ? -6.192 -4.424 3.823 1.00 98.50 83 ILE A O 1
ATOM 614 N N . ASP A 1 84 ? -7.586 -3.426 2.362 1.00 98.12 84 ASP A N 1
ATOM 615 C CA . ASP A 1 84 ? -6.849 -3.792 1.154 1.00 98.12 84 ASP A CA 1
ATOM 616 C C . ASP A 1 84 ? -5.740 -2.759 0.928 1.00 98.12 84 ASP A C 1
ATOM 618 O O . ASP A 1 84 ? -6.020 -1.559 0.846 1.00 98.12 84 ASP A O 1
ATOM 622 N N . GLY A 1 85 ? -4.489 -3.211 0.899 1.00 93.56 85 GLY A N 1
ATOM 623 C CA . GLY A 1 85 ? -3.299 -2.398 0.641 1.00 93.56 85 GLY A CA 1
ATOM 624 C C . GLY A 1 85 ? -2.503 -2.945 -0.523 1.00 93.56 85 GLY A C 1
ATOM 625 O O . GLY A 1 85 ? -2.587 -4.171 -0.756 1.00 93.56 85 GLY A O 1
#

Secondary structure (DSSP, 8-state):
---------STTSSHHHHHHHHHHHHHHTT---B----STT--SSHHHHSSPPPPHHHHHHHTTT-GGG--GGGT--B-GGG-B-

Radius of gyration: 13.52 Å; chains: 1; bounding box: 30×30×32 Å

pLDDT: mean 96.69, std 2.23, range [82.19, 98.62]

Foldseek 3Di:
DDDDDDFDDDPPPCRLVVQQVVQQVCLVVVDAAEDDDPDPVQCSCCVFAVDRFDDPVNLCVVVVNPCVPDDPVNGWDQGHSRHTD

Sequence (85 aa):
MSLVLAVYGKGGIGKSTTSANISAALALKGAKVLQIGCDPKHDSTFPITGKLQKTVIEALEEVDFHHEELSPEDIIEKGFAGIDG